Protein AF-A0A382EXE1-F1 (afdb_monomer_lite)

Structure (mmCIF, N/CA/C/O backbone):
data_AF-A0A382EXE1-F1
#
_entry.id   AF-A0A382EXE1-F1
#
loop_
_atom_site.group_PDB
_atom_site.id
_atom_site.type_symbol
_atom_site.label_atom_id
_atom_site.label_alt_id
_atom_site.label_comp_id
_atom_site.label_asym_id
_atom_site.label_entity_id
_atom_site.label_seq_id
_atom_site.pdbx_PDB_ins_code
_atom_site.Cartn_x
_atom_site.Cartn_y
_atom_site.Cartn_z
_atom_site.occupancy
_atom_site.B_iso_or_equiv
_atom_site.auth_seq_id
_atom_site.auth_comp_id
_atom_site.auth_asym_id
_atom_site.auth_atom_id
_atom_site.pdbx_PDB_model_num
ATOM 1 N N . MET A 1 1 ? 8.140 -8.579 -18.749 1.00 59.81 1 MET A N 1
ATOM 2 C CA . MET A 1 1 ? 7.301 -7.629 -17.991 1.00 59.81 1 MET A CA 1
ATOM 3 C C . MET A 1 1 ? 6.698 -8.370 -16.818 1.00 59.81 1 MET A C 1
ATOM 5 O O . MET A 1 1 ? 6.212 -9.476 -17.023 1.00 59.81 1 MET A O 1
ATOM 9 N N . VAL A 1 2 ? 6.827 -7.834 -15.606 1.00 66.50 2 VAL A N 1
ATOM 10 C CA . VAL A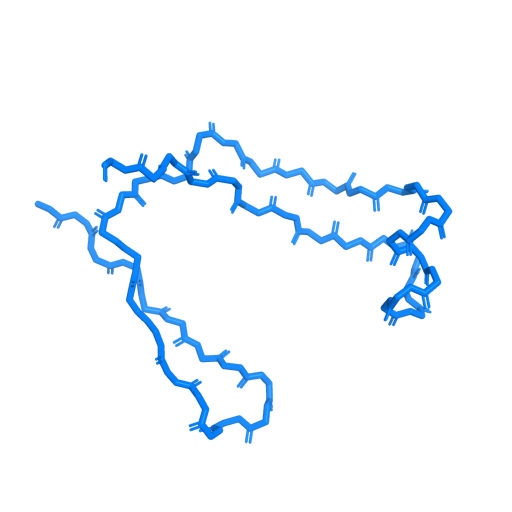 1 2 ? 6.166 -8.394 -14.420 1.00 66.50 2 VAL A CA 1
ATOM 11 C C . VAL A 1 2 ? 4.869 -7.615 -14.260 1.00 66.50 2 VAL A C 1
ATOM 13 O O . VAL A 1 2 ? 4.931 -6.406 -14.132 1.00 66.50 2 VAL A O 1
ATOM 16 N N . ASP A 1 3 ? 3.728 -8.295 -14.320 1.00 82.88 3 ASP A N 1
ATOM 17 C CA . ASP A 1 3 ? 2.412 -7.682 -14.119 1.00 82.88 3 ASP A CA 1
ATOM 18 C C . ASP A 1 3 ? 1.917 -8.032 -12.711 1.00 82.88 3 ASP A C 1
ATOM 20 O O . ASP A 1 3 ? 1.577 -9.191 -12.439 1.00 82.88 3 ASP A O 1
ATOM 24 N N . TYR A 1 4 ? 1.931 -7.062 -11.792 1.00 90.38 4 TYR A N 1
ATOM 25 C CA . TYR A 1 4 ? 1.395 -7.271 -10.447 1.00 90.38 4 TYR A CA 1
ATOM 26 C C . TYR A 1 4 ? -0.098 -6.973 -10.439 1.00 90.38 4 TYR A C 1
ATOM 28 O O . TYR A 1 4 ? -0.520 -5.846 -10.686 1.00 90.38 4 TYR A O 1
ATOM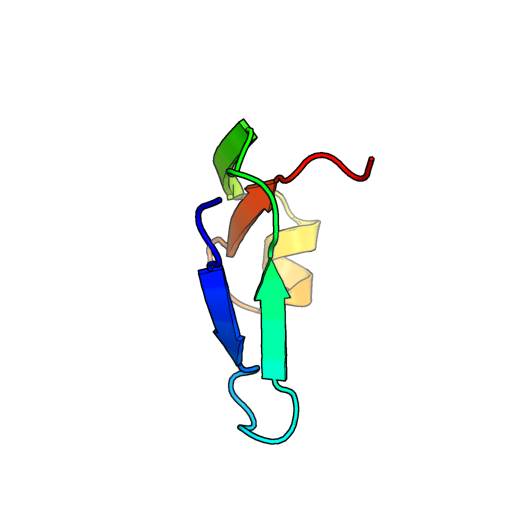 36 N N . LYS A 1 5 ? -0.901 -7.975 -10.087 1.00 93.38 5 LYS A N 1
ATOM 37 C CA . LYS A 1 5 ? -2.355 -7.836 -9.981 1.00 93.38 5 LYS A CA 1
ATOM 38 C C . LYS A 1 5 ? -2.761 -7.551 -8.545 1.00 93.38 5 LYS A C 1
ATOM 40 O O . LYS A 1 5 ? -2.254 -8.182 -7.617 1.00 93.38 5 LYS A O 1
ATOM 45 N N . GLY A 1 6 ? -3.702 -6.634 -8.374 1.00 93.06 6 GLY A N 1
ATOM 46 C CA . GLY A 1 6 ? -4.272 -6.293 -7.081 1.00 93.06 6 GLY A CA 1
ATOM 47 C C . GLY A 1 6 ? -5.755 -5.968 -7.175 1.00 93.06 6 GLY A C 1
ATOM 48 O O . GLY A 1 6 ? -6.303 -5.704 -8.246 1.00 93.06 6 GLY A O 1
ATOM 49 N N . SER A 1 7 ? -6.408 -5.993 -6.022 1.00 96.31 7 SER A N 1
ATOM 50 C CA . SER A 1 7 ? -7.806 -5.615 -5.874 1.00 96.31 7 SER A CA 1
ATOM 51 C C . SER A 1 7 ? -7.999 -4.845 -4.577 1.00 96.31 7 SER A C 1
ATOM 53 O O . SER A 1 7 ? -7.328 -5.113 -3.577 1.00 96.31 7 SER A O 1
ATOM 55 N N . CYS A 1 8 ? -8.941 -3.906 -4.565 1.00 95.31 8 CYS A N 1
ATOM 56 C CA . CYS A 1 8 ? -9.344 -3.245 -3.329 1.00 95.31 8 CYS A CA 1
ATOM 57 C C . CYS A 1 8 ? -10.004 -4.256 -2.376 1.00 95.31 8 CYS A C 1
ATOM 59 O O . CYS A 1 8 ? -10.634 -5.215 -2.821 1.00 95.31 8 CYS A O 1
ATOM 61 N N . GLY A 1 9 ? -9.926 -4.014 -1.064 1.00 91.94 9 GLY A N 1
ATOM 62 C CA . GLY A 1 9 ? -10.553 -4.871 -0.051 1.00 91.94 9 GLY A CA 1
ATOM 63 C C . GLY A 1 9 ? -12.077 -5.002 -0.182 1.00 91.94 9 GLY A C 1
ATOM 64 O O . GLY A 1 9 ? -12.644 -5.966 0.318 1.00 91.94 9 GLY A O 1
ATOM 65 N N . CYS A 1 10 ? -12.749 -4.081 -0.886 1.00 96.06 10 CYS A N 1
ATOM 66 C CA . CYS A 1 10 ? -14.176 -4.199 -1.203 1.00 96.06 10 CYS A CA 1
ATOM 67 C C . CYS A 1 10 ? -14.480 -5.167 -2.364 1.00 96.06 10 CYS A C 1
ATOM 69 O O . CYS A 1 10 ? -15.645 -5.462 -2.617 1.00 96.06 10 CYS A O 1
ATOM 71 N N . GLY A 1 11 ? -13.464 -5.613 -3.110 1.00 96.12 11 GLY A N 1
ATOM 72 C CA . GLY A 1 11 ? -13.592 -6.507 -4.266 1.00 96.12 11 GLY A CA 1
ATOM 73 C C . GLY A 1 11 ? -14.130 -5.863 -5.551 1.00 96.12 11 GLY A C 1
ATOM 74 O O . GLY A 1 11 ? -14.108 -6.496 -6.601 1.00 96.12 11 GLY A O 1
ATOM 75 N N . GLN A 1 12 ? -14.588 -4.609 -5.510 1.00 98.06 12 GLN A N 1
ATOM 76 C CA . GLN A 1 12 ? -15.193 -3.937 -6.672 1.00 98.06 12 GLN A CA 1
ATOM 77 C C . GLN A 1 12 ? -14.165 -3.317 -7.626 1.00 98.06 12 GLN A C 1
ATOM 79 O O . GLN A 1 12 ? -14.476 -3.049 -8.783 1.00 98.06 12 GLN A O 1
ATOM 84 N N . VAL A 1 13 ? -12.941 -3.082 -7.150 1.00 97.38 13 VAL A N 1
ATOM 85 C CA . VAL A 1 13 ? -11.879 -2.424 -7.918 1.00 97.38 13 VAL A CA 1
ATOM 86 C C . VAL A 1 13 ? -10.730 -3.398 -8.115 1.00 97.38 13 VAL A C 1
ATOM 88 O O . VAL A 1 13 ? -10.218 -3.945 -7.139 1.00 97.38 13 VAL A O 1
ATOM 91 N N . ASN A 1 14 ? -10.310 -3.565 -9.367 1.00 96.44 14 ASN A N 1
ATOM 92 C CA . ASN A 1 14 ? -9.174 -4.387 -9.774 1.00 96.44 14 ASN A CA 1
ATOM 93 C C . ASN A 1 14 ? -8.163 -3.509 -10.509 1.00 96.44 14 ASN A C 1
ATOM 95 O O . ASN A 1 14 ? -8.558 -2.614 -11.256 1.00 96.44 14 ASN A O 1
ATOM 99 N N . TYR A 1 15 ? -6.877 -3.762 -10.298 1.00 91.94 15 TYR A N 1
ATOM 100 C CA . TYR A 1 15 ? -5.800 -2.994 -10.911 1.00 91.94 15 TYR A CA 1
ATOM 101 C C . TYR A 1 15 ? -4.589 -3.876 -11.225 1.00 91.94 15 TYR A C 1
ATOM 103 O O . TYR A 1 15 ? -4.371 -4.924 -10.612 1.00 91.94 15 TYR A O 1
ATOM 111 N N . SER A 1 16 ? -3.805 -3.424 -12.198 1.00 92.75 16 SER A N 1
ATOM 112 C CA . SER A 1 16 ? -2.534 -4.006 -12.626 1.00 92.75 16 SER A CA 1
ATOM 113 C C . SER A 1 16 ? -1.436 -2.958 -12.507 1.00 92.75 16 SER A C 1
ATOM 115 O O . SER A 1 16 ? -1.651 -1.804 -12.879 1.00 92.75 16 SER A O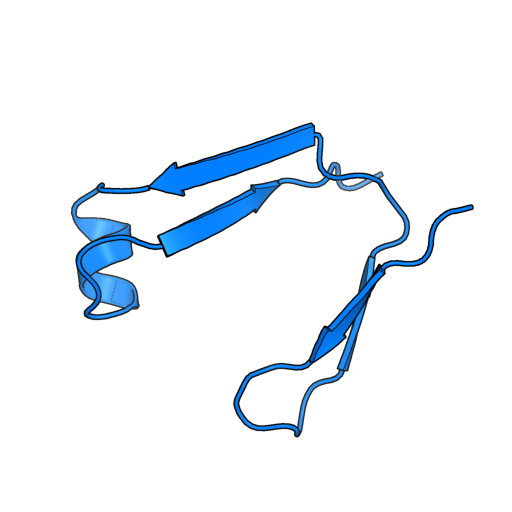 1
ATOM 117 N N . ILE A 1 17 ? -0.271 -3.353 -12.009 1.00 90.94 17 ILE A N 1
ATOM 118 C CA . ILE A 1 17 ? 0.909 -2.497 -11.894 1.00 90.94 17 ILE A CA 1
ATOM 119 C C . ILE A 1 17 ? 1.955 -3.040 -12.867 1.00 90.94 17 ILE A C 1
ATOM 121 O O . ILE A 1 17 ? 2.387 -4.188 -12.732 1.00 90.94 17 ILE A O 1
ATOM 125 N N . ALA A 1 18 ? 2.333 -2.210 -13.840 1.00 89.31 18 ALA A N 1
ATOM 126 C CA . ALA A 1 18 ? 3.266 -2.576 -14.905 1.00 89.31 18 ALA A CA 1
ATOM 127 C C . ALA A 1 18 ? 4.728 -2.610 -14.432 1.00 89.31 18 ALA A C 1
ATOM 129 O O . ALA A 1 18 ? 5.517 -3.426 -14.916 1.00 89.31 18 ALA A O 1
ATOM 130 N N . ASP A 1 19 ? 5.062 -1.758 -13.460 1.00 89.56 19 ASP A N 1
ATOM 131 C CA . ASP A 1 19 ? 6.428 -1.570 -12.991 1.00 89.56 19 ASP A CA 1
ATOM 132 C C . ASP A 1 19 ? 6.685 -2.136 -11.606 1.00 89.56 19 ASP A C 1
ATOM 134 O O . ASP A 1 19 ? 5.798 -2.380 -10.782 1.00 89.56 19 ASP A O 1
ATOM 138 N N . LYS A 1 20 ? 7.969 -2.366 -11.346 1.00 90.31 20 LYS A N 1
ATOM 139 C CA . LYS A 1 20 ? 8.419 -2.861 -10.052 1.00 90.31 20 LYS A CA 1
ATOM 140 C C . LYS A 1 20 ? 8.366 -1.737 -9.018 1.00 90.31 20 LYS A C 1
ATOM 142 O O . LYS A 1 20 ? 8.798 -0.623 -9.317 1.00 90.31 20 LYS A O 1
ATOM 147 N N . PRO A 1 21 ? 7.924 -2.028 -7.781 1.00 91.88 21 PRO A N 1
ATOM 148 C CA . PRO A 1 21 ? 8.069 -1.087 -6.684 1.00 91.88 21 PRO A CA 1
ATOM 149 C C . PRO A 1 21 ? 9.528 -0.659 -6.512 1.00 91.88 21 PRO A C 1
ATOM 151 O O . PRO A 1 21 ? 10.429 -1.498 -6.477 1.00 91.88 21 PRO A O 1
ATOM 154 N N . ILE A 1 22 ? 9.741 0.646 -6.367 1.00 94.06 22 ILE A N 1
ATOM 155 C CA . ILE A 1 22 ? 11.037 1.251 -6.053 1.00 94.06 22 ILE A CA 1
ATOM 156 C C . ILE A 1 22 ? 11.447 0.838 -4.636 1.00 94.06 22 ILE A C 1
ATOM 158 O O . ILE A 1 22 ? 12.583 0.436 -4.395 1.00 94.06 22 ILE A O 1
ATOM 162 N N . PHE A 1 23 ? 10.505 0.922 -3.693 1.00 94.62 23 PH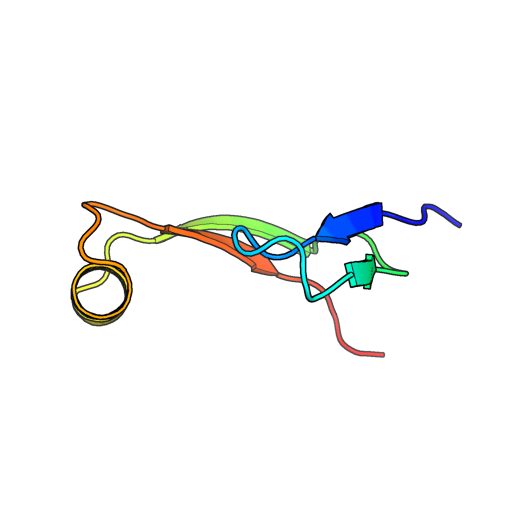E A N 1
ATOM 163 C CA . PHE A 1 23 ? 10.662 0.437 -2.327 1.00 94.62 23 PHE A CA 1
ATOM 164 C C . PHE A 1 23 ? 9.301 0.173 -1.677 1.00 94.62 23 PHE A C 1
ATOM 166 O O . PHE A 1 23 ? 8.273 0.734 -2.070 1.00 94.62 23 PHE A O 1
ATOM 173 N N . THR A 1 24 ? 9.325 -0.645 -0.627 1.00 96.19 24 THR A N 1
ATOM 174 C CA . THR A 1 24 ? 8.183 -0.887 0.256 1.00 96.19 24 THR A CA 1
ATOM 175 C C . THR A 1 24 ? 8.548 -0.461 1.670 1.00 96.19 24 THR A C 1
ATOM 177 O O . THR A 1 24 ? 9.620 -0.807 2.163 1.00 96.19 24 THR A O 1
ATOM 180 N N . GLN A 1 25 ? 7.664 0.284 2.333 1.00 97.06 25 GLN A N 1
ATOM 181 C CA . GLN A 1 25 ? 7.909 0.785 3.687 1.00 97.06 25 GLN A CA 1
ATOM 182 C C . GLN A 1 25 ? 6.677 0.696 4.586 1.00 97.06 25 GLN A C 1
ATOM 184 O O . GLN A 1 25 ? 5.545 0.833 4.120 1.00 97.06 25 GLN A O 1
ATOM 189 N N . ALA A 1 26 ? 6.922 0.548 5.890 1.00 98.00 26 ALA A N 1
ATOM 190 C CA . ALA A 1 26 ? 5.923 0.753 6.932 1.00 98.00 26 ALA A CA 1
ATOM 191 C C . ALA A 1 26 ? 5.944 2.218 7.389 1.00 98.00 26 ALA A C 1
ATOM 193 O O . ALA A 1 26 ? 6.909 2.683 8.000 1.00 98.00 26 ALA A O 1
ATOM 194 N N . CYS A 1 27 ? 4.882 2.963 7.084 1.00 98.12 27 CYS A N 1
ATOM 195 C CA . CYS A 1 27 ? 4.757 4.359 7.486 1.00 98.12 27 CYS A CA 1
ATOM 196 C C . CYS A 1 27 ? 3.998 4.485 8.810 1.00 98.12 27 CYS A C 1
ATOM 198 O O . CYS A 1 27 ? 2.865 4.022 8.943 1.00 98.12 27 CYS A O 1
ATOM 200 N N . HIS A 1 28 ? 4.611 5.183 9.769 1.00 98.25 28 HIS A N 1
ATOM 201 C CA . HIS A 1 28 ? 4.062 5.433 11.106 1.00 98.25 28 HIS A CA 1
ATOM 202 C C . HIS A 1 28 ? 3.674 6.902 11.340 1.00 98.25 28 HIS A C 1
ATOM 204 O O . HIS A 1 28 ? 3.441 7.307 12.489 1.00 98.25 28 HIS A O 1
ATOM 210 N N . CYS A 1 29 ? 3.636 7.734 10.293 1.00 98.06 29 CYS A N 1
ATOM 211 C CA . CYS A 1 29 ? 3.322 9.153 10.447 1.00 98.06 29 CYS A CA 1
ATOM 212 C C . CYS A 1 29 ? 1.886 9.356 10.970 1.00 98.06 29 CYS A C 1
ATOM 214 O O . CYS A 1 29 ? 1.035 8.465 10.904 1.00 98.06 29 CYS A O 1
ATOM 216 N N . LYS A 1 30 ? 1.606 10.534 11.542 1.00 98.31 30 LYS A N 1
ATOM 217 C CA . LYS A 1 30 ? 0.288 10.826 12.132 1.00 98.31 30 LYS A CA 1
ATOM 218 C C . LYS A 1 30 ? -0.834 10.762 11.095 1.00 98.31 30 LYS A C 1
ATOM 220 O O . LYS A 1 30 ? -1.912 10.283 11.429 1.00 98.31 30 LYS A O 1
ATOM 225 N N . ASP A 1 31 ? -0.571 11.187 9.866 1.00 98.19 31 ASP A N 1
ATOM 226 C CA . ASP A 1 31 ? -1.599 11.260 8.826 1.00 98.19 31 ASP A CA 1
ATOM 227 C C . ASP A 1 31 ? -1.985 9.873 8.318 1.00 98.19 31 ASP A C 1
ATOM 229 O O . ASP A 1 31 ? -3.169 9.561 8.254 1.00 98.19 31 ASP A O 1
ATOM 233 N N . CYS A 1 32 ? -1.007 8.992 8.092 1.00 97.94 32 CYS A N 1
ATOM 234 C CA . CYS A 1 32 ? -1.262 7.599 7.716 1.00 97.94 32 CYS A CA 1
ATOM 235 C C . CYS A 1 32 ? -2.022 6.825 8.802 1.00 97.94 32 CYS A C 1
ATOM 237 O O . CYS A 1 32 ? -2.904 6.020 8.501 1.00 97.94 32 CYS A O 1
ATOM 239 N N . LYS A 1 33 ? -1.721 7.088 10.079 1.00 98.19 33 LYS A N 1
ATOM 240 C CA . LYS A 1 33 ? -2.473 6.492 11.193 1.00 98.19 33 LYS A CA 1
ATOM 241 C C . LYS A 1 33 ? -3.917 6.988 11.231 1.00 98.19 33 LYS A C 1
ATOM 243 O O . LYS A 1 33 ? -4.828 6.197 11.435 1.00 98.19 33 LYS A O 1
ATOM 248 N N . LYS A 1 34 ? -4.144 8.286 11.003 1.00 98.06 34 LYS A N 1
ATOM 249 C CA . LYS A 1 34 ? -5.495 8.867 10.967 1.00 98.06 34 LYS A CA 1
ATOM 250 C C . LYS A 1 34 ? -6.315 8.375 9.775 1.00 98.06 34 LYS A C 1
ATOM 252 O O . LYS A 1 34 ? -7.495 8.105 9.951 1.00 98.06 34 LYS A O 1
ATOM 257 N N . SER A 1 35 ? -5.713 8.270 8.590 1.00 97.25 35 SER A N 1
ATOM 258 C CA . SER A 1 35 ? -6.433 7.881 7.370 1.00 97.25 35 SER A CA 1
ATOM 259 C C . SER A 1 35 ? -6.859 6.415 7.375 1.00 97.25 35 SER A C 1
ATOM 261 O O . SER A 1 35 ? -7.917 6.087 6.849 1.00 97.25 35 SER A O 1
ATOM 263 N N . THR A 1 36 ? -6.053 5.539 7.977 1.00 95.69 36 THR A N 1
ATOM 264 C CA . THR A 1 36 ? -6.315 4.091 7.996 1.00 95.69 36 THR A CA 1
ATOM 265 C C . THR A 1 36 ? -6.897 3.582 9.313 1.00 95.69 36 THR A C 1
ATOM 267 O O . THR A 1 36 ? -7.419 2.473 9.353 1.00 95.69 36 THR A O 1
ATOM 270 N N . GLY A 1 37 ? -6.771 4.339 10.409 1.00 97.00 37 GLY A N 1
ATOM 271 C CA . GLY A 1 37 ? -7.088 3.873 11.765 1.00 97.00 37 GLY A CA 1
ATOM 272 C C . GLY A 1 37 ? -6.111 2.823 12.318 1.00 97.00 37 GLY A C 1
ATOM 273 O O . GLY A 1 37 ? -6.259 2.390 13.458 1.00 97.00 37 GLY A O 1
ATOM 274 N N . SER A 1 38 ? -5.106 2.419 11.536 1.00 97.06 38 SER A N 1
ATOM 275 C CA . SER A 1 38 ? -4.083 1.445 11.919 1.00 97.06 38 SER A CA 1
ATOM 276 C C . SER A 1 38 ? -2.897 2.116 12.627 1.00 97.06 38 SER A C 1
ATOM 278 O O . SER A 1 38 ? -2.711 3.334 12.576 1.00 97.06 38 SER A O 1
ATOM 280 N N . SER A 1 39 ? -2.043 1.318 13.275 1.00 97.69 39 SER A N 1
ATOM 281 C CA . SER A 1 39 ? -0.773 1.787 13.848 1.00 97.69 39 SER A CA 1
ATOM 282 C C . SER A 1 39 ? 0.285 2.115 12.781 1.00 97.69 39 SER A C 1
ATOM 284 O O . SER A 1 39 ? 1.224 2.871 13.058 1.00 97.69 39 SER A O 1
ATOM 286 N N . PHE A 1 40 ? 0.120 1.572 11.571 1.00 98.00 40 PHE A N 1
ATOM 287 C CA . PHE A 1 40 ? 0.921 1.849 10.380 1.00 98.00 40 PHE A CA 1
ATOM 288 C C . PHE A 1 40 ? 0.178 1.451 9.100 1.00 98.00 40 PHE A C 1
ATOM 290 O O . PHE A 1 40 ? -0.821 0.731 9.137 1.00 98.00 40 PHE A O 1
ATOM 297 N N . VAL A 1 41 ? 0.721 1.871 7.961 1.00 97.81 41 VAL A N 1
ATOM 298 C CA . VAL A 1 41 ? 0.308 1.418 6.627 1.00 97.81 41 VAL A CA 1
ATOM 299 C C . VAL A 1 41 ? 1.534 0.994 5.820 1.00 97.81 41 VAL A C 1
ATOM 301 O O . VAL A 1 41 ? 2.620 1.553 5.997 1.00 97.81 41 VAL A O 1
ATOM 304 N N . ILE A 1 42 ? 1.365 0.001 4.946 1.00 97.12 42 ILE A N 1
ATOM 305 C CA . ILE A 1 42 ? 2.395 -0.408 3.991 1.00 97.12 42 ILE A CA 1
ATOM 306 C C . ILE A 1 42 ? 2.188 0.348 2.682 1.00 97.12 42 ILE A C 1
ATOM 308 O O . ILE A 1 42 ? 1.149 0.207 2.040 1.00 97.12 42 ILE A O 1
ATOM 312 N N . HIS A 1 43 ? 3.193 1.117 2.274 1.00 96.06 43 HIS A N 1
ATOM 313 C CA . HIS A 1 43 ? 3.244 1.725 0.947 1.00 96.06 43 HIS A CA 1
ATOM 314 C C . HIS A 1 43 ? 4.247 0.975 0.083 1.00 96.06 43 HIS A C 1
ATOM 316 O O . HIS A 1 43 ? 5.362 0.717 0.533 1.00 96.06 43 HIS A O 1
ATOM 322 N N . SER A 1 44 ? 3.856 0.660 -1.150 1.00 94.56 44 SER A N 1
ATOM 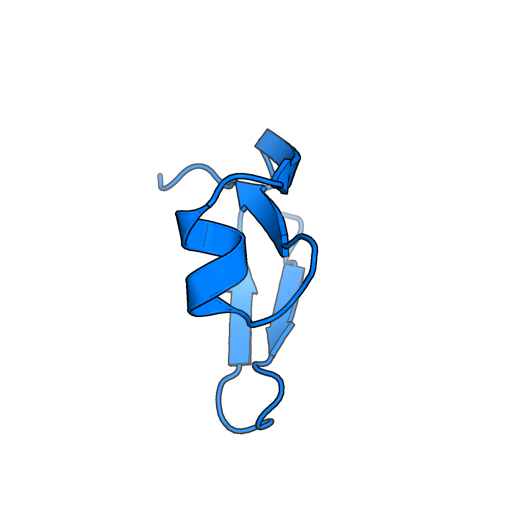323 C CA . SER A 1 44 ? 4.762 0.191 -2.199 1.00 94.56 44 SER A CA 1
ATOM 324 C C . SER A 1 44 ? 4.779 1.251 -3.287 1.00 94.56 44 SER A C 1
ATOM 326 O O . SER A 1 44 ? 3.804 1.400 -4.019 1.00 94.56 44 SER A O 1
ATOM 328 N N . THR A 1 45 ? 5.843 2.044 -3.319 1.00 94.50 45 THR A N 1
ATOM 329 C CA . THR A 1 45 ? 5.961 3.172 -4.245 1.00 94.50 45 THR A CA 1
ATOM 330 C C . THR A 1 45 ? 6.419 2.648 -5.592 1.00 94.50 45 THR A C 1
ATOM 332 O O . THR A 1 45 ? 7.421 1.941 -5.659 1.00 94.50 45 THR A O 1
ATOM 335 N N . VAL A 1 46 ? 5.712 3.008 -6.652 1.00 91.56 46 VAL A N 1
ATOM 336 C CA . VAL A 1 46 ? 6.072 2.702 -8.040 1.00 91.56 46 VAL A CA 1
ATOM 337 C C . VAL A 1 46 ? 6.396 4.009 -8.751 1.00 91.56 46 VAL A C 1
ATOM 339 O O . VAL A 1 46 ? 5.926 5.066 -8.327 1.00 91.56 46 VAL A O 1
ATOM 342 N N . HIS A 1 47 ? 7.242 3.954 -9.776 1.00 88.75 47 HIS A N 1
ATOM 343 C CA . HIS A 1 47 ? 7.407 5.103 -10.657 1.00 88.75 47 HIS A CA 1
ATOM 344 C C . HIS A 1 47 ? 6.169 5.212 -11.550 1.00 88.75 47 HIS A C 1
ATOM 346 O O . HIS A 1 47 ? 5.590 4.192 -11.916 1.00 88.75 47 HIS A O 1
ATOM 352 N N . GLU A 1 48 ? 5.750 6.437 -11.838 1.00 78.12 48 GLU A N 1
ATOM 353 C CA . GLU A 1 48 ? 4.776 6.709 -12.888 1.00 78.12 48 GLU A CA 1
ATOM 354 C C . GLU A 1 48 ? 5.600 7.155 -14.100 1.00 78.12 48 GLU A C 1
ATOM 356 O O . GLU A 1 48 ? 6.243 8.203 -14.027 1.00 78.12 48 GLU A O 1
ATOM 361 N N . ASP A 1 49 ? 5.674 6.294 -15.121 1.00 66.7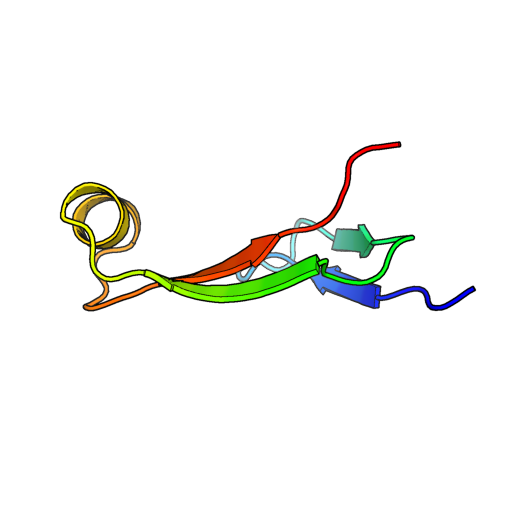5 49 ASP A N 1
ATOM 362 C CA . ASP A 1 49 ? 6.345 6.564 -16.404 1.00 66.75 49 ASP A CA 1
ATOM 363 C C . ASP A 1 49 ? 5.574 7.598 -17.248 1.00 66.75 49 ASP A C 1
ATOM 365 O O . ASP A 1 49 ? 4.327 7.485 -17.347 1.00 66.75 49 ASP A O 1
#

InterPro domains:
  IPR006913 CENP-V/GFA domain [PF04828] (4-48)
  IPR006913 CENP-V/GFA domain [PS51891] (4-49)
  IPR011057 Mss4-like superfamily [SSF51316] (4-49)

pLDDT: mean 92.72, std 8.33, range [59.81, 98.31]

Radius of gyration: 12.81 Å; chains: 1; bounding box: 26×20×32 Å

Organism: NCBI:txid408172

Secondary structure (DSSP, 8-state):
---EEEE-TTSS-EEEE-S--SEEEEE--HHHHHHHSSS-EEEEE----

Foldseek 3Di:
DDWDWDADPVRPGIDIDPFAFPDKDWDQDPVQCVVVVDNTDIDRHGDDD

Sequence (49 aa):
MVDYKGSCGCGQVNYSIADKPIFTQACHCKDCKKSTGSSFVIHSTVHED